Protein AF-A0A0N8JVN7-F1 (afdb_monomer)

Solvent-accessible surface area (backbone atoms only — not comparable to full-atom values): 5312 Å² total; per-residue (Å²): 132,86,90,65,97,55,65,72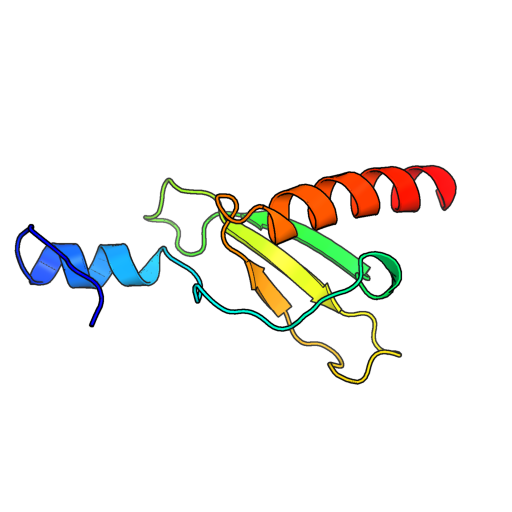,75,60,43,61,56,56,55,62,41,55,49,60,93,75,69,80,92,78,55,51,86,51,47,68,45,79,46,81,46,47,71,37,94,90,32,86,60,63,28,36,38,36,30,36,28,75,90,42,100,54,55,78,42,74,44,59,38,44,66,87,39,68,70,45,48,49,38,56,53,51,30,54,57,52,50,63,75,74,105

pLDDT: mean 77.56, std 14.56, range [40.44, 92.62]

Sequence (87 aa):
LPRCSVKPLLCFTAYKCRCTRKGPKIRYKDVQKLEIKPKHPFCQEKMIFVTMENVSRFKGQEYCLHPKLQSTKNLVKWFRIWKDKHR

Radius of gyration: 14.7 Å; Cα contacts (8 Å, |Δi|>4): 110; chains: 1; bounding box: 32×35×38 Å

Secondary structure (DSSP, 8-state):
-----S-HHHHHHHHHTPPPSS-----GGGEEEEEEEESSTT--SEEEEEEEPTTSTTTTPEEEE-TTSHHHHHHHHHHHHHHHHT-

Nearest PDB str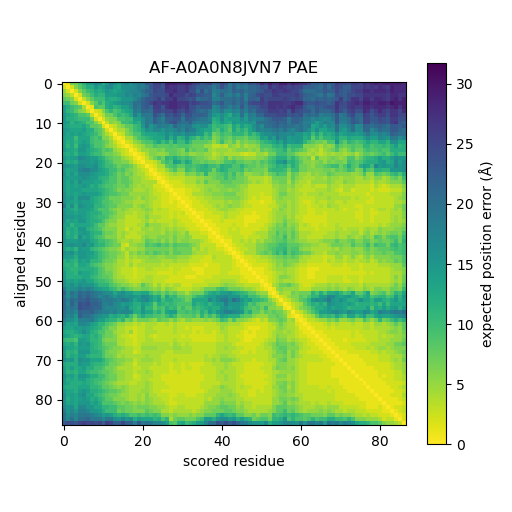uctures (foldseek):
  2hdl-assembly1_A  TM=8.378E-01  e=3.256E-08  Homo sapiens
  1qe6-assembly3_C  TM=7.900E-01  e=1.197E-03  Homo sapiens
  1icw-assembly1_B  TM=8.411E-01  e=2.595E-03  Homo sapiens
  5ur7-assembly1_B  TM=7.235E-01  e=1.220E-02  Homo sapiens
  7sta-assembly3_C  TM=7.206E-01  e=3.895E-02  Homo sapiens

Foldseek 3Di:
DDDDPDDPVVVVVVVQQDFDADDDQDALVQFPDWDFATSDPPDPQTWIWTAGDCPDPCHGDIHTDHPVDPSNVVSVVVNVVVVVVVD

Mean predicted aligned error: 8.51 Å

Organism: Scleropages formosus (NCBI:txid113540)

Structure (mmCIF, N/CA/C/O backbone):
data_AF-A0A0N8JVN7-F1
#
_entry.id   AF-A0A0N8JVN7-F1
#
loop_
_atom_site.group_PDB
_atom_site.id
_atom_site.type_symbol
_atom_site.label_atom_id
_atom_site.label_alt_id
_atom_site.label_comp_id
_atom_site.label_asym_id
_atom_site.label_entity_id
_atom_site.label_seq_id
_atom_site.pdbx_PDB_ins_code
_atom_site.Cartn_x
_atom_site.Cartn_y
_atom_site.Cartn_z
_atom_site.occupancy
_atom_site.B_iso_or_equiv
_atom_site.auth_seq_id
_atom_site.auth_comp_id
_atom_site.auth_asym_id
_atom_site.auth_atom_id
_atom_site.pdbx_PDB_model_num
ATOM 1 N N . LEU A 1 1 ? 6.131 -21.889 -10.653 1.00 40.44 1 LEU A N 1
ATOM 2 C CA . LEU A 1 1 ? 7.473 -21.287 -10.858 1.00 40.44 1 LEU A CA 1
ATOM 3 C C . LEU A 1 1 ? 7.314 -19.982 -11.639 1.00 40.44 1 LEU A C 1
ATOM 5 O O . LEU A 1 1 ? 6.547 -19.993 -12.600 1.00 40.44 1 LEU A O 1
ATOM 9 N N . PRO A 1 2 ? 7.907 -18.842 -11.230 1.00 45.78 2 PRO A N 1
ATOM 10 C CA . PRO A 1 2 ? 7.733 -17.601 -11.978 1.00 45.78 2 PRO A CA 1
ATOM 11 C C . PRO A 1 2 ? 8.435 -17.741 -13.335 1.00 45.78 2 PRO A C 1
ATOM 13 O O . PRO A 1 2 ? 9.617 -18.065 -13.388 1.00 45.78 2 PRO A O 1
ATOM 16 N N . ARG A 1 3 ? 7.697 -17.516 -14.429 1.00 41.62 3 ARG A N 1
ATOM 17 C CA . ARG A 1 3 ? 8.244 -17.473 -15.792 1.00 41.62 3 ARG A CA 1
ATOM 18 C C . ARG A 1 3 ? 9.260 -16.327 -15.877 1.00 41.62 3 ARG A C 1
ATOM 20 O O . ARG A 1 3 ? 8.869 -15.161 -15.869 1.00 41.62 3 ARG A O 1
ATOM 27 N N . CYS A 1 4 ? 10.547 -16.653 -15.901 1.00 46.59 4 CYS A N 1
ATOM 28 C CA . CYS A 1 4 ? 11.634 -15.725 -16.204 1.00 46.59 4 CYS A CA 1
ATOM 29 C C . CYS A 1 4 ? 12.221 -16.123 -17.559 1.00 46.59 4 CYS A C 1
ATOM 31 O O . CYS A 1 4 ? 12.951 -17.102 -17.640 1.00 46.59 4 CYS A O 1
ATOM 33 N N . SER A 1 5 ? 11.912 -15.369 -18.613 1.00 51.12 5 SER A N 1
ATOM 34 C CA . SER A 1 5 ? 12.449 -15.590 -19.967 1.00 51.12 5 SER A CA 1
ATOM 35 C C . SER A 1 5 ? 13.831 -14.952 -20.194 1.00 51.12 5 SER A C 1
ATOM 37 O O . SER A 1 5 ? 14.198 -14.694 -21.332 1.00 51.12 5 SER A O 1
ATOM 39 N N . VAL A 1 6 ? 14.605 -14.645 -19.142 1.00 52.00 6 VAL A N 1
ATOM 40 C CA . VAL A 1 6 ? 15.910 -13.963 -19.271 1.00 52.00 6 VAL A CA 1
ATOM 41 C C . VAL A 1 6 ? 16.923 -14.491 -18.252 1.00 52.00 6 VAL A C 1
ATOM 43 O O . VAL A 1 6 ? 16.541 -14.791 -17.121 1.00 52.00 6 VAL A O 1
ATOM 46 N N . LYS A 1 7 ? 18.190 -14.603 -18.697 1.00 50.16 7 LYS A N 1
ATOM 47 C CA . LYS A 1 7 ? 19.411 -15.109 -18.021 1.00 50.16 7 LYS A CA 1
ATOM 48 C C . LYS A 1 7 ? 19.274 -15.378 -16.499 1.00 50.16 7 LYS A C 1
ATOM 50 O O . LYS A 1 7 ? 18.989 -14.445 -15.742 1.00 50.16 7 LYS A O 1
ATOM 55 N N . PRO A 1 8 ? 19.580 -16.600 -16.013 1.00 52.91 8 PRO A N 1
ATOM 56 C CA . PRO A 1 8 ? 19.286 -17.041 -14.643 1.00 52.91 8 PRO A CA 1
ATOM 57 C C . PRO A 1 8 ? 19.837 -16.124 -13.535 1.00 52.91 8 PRO A C 1
ATOM 59 O O . PRO A 1 8 ? 19.105 -15.816 -12.599 1.00 52.91 8 PRO A O 1
ATOM 62 N N . LEU A 1 9 ? 21.055 -15.581 -13.660 1.00 49.72 9 LEU A N 1
ATOM 63 C CA . LEU A 1 9 ? 21.645 -14.673 -12.657 1.00 49.72 9 LEU A CA 1
ATOM 64 C C . LEU A 1 9 ? 20.914 -13.319 -12.504 1.00 49.72 9 LEU A C 1
ATOM 66 O O . LEU A 1 9 ? 20.811 -12.804 -11.393 1.00 49.72 9 LEU A O 1
ATOM 70 N N . LEU A 1 10 ? 20.347 -12.766 -13.582 1.00 49.38 10 LEU A N 1
ATOM 71 C CA . LEU A 1 10 ? 19.549 -11.526 -13.552 1.00 49.38 10 LEU A CA 1
ATOM 72 C C . LEU A 1 10 ? 18.121 -11.770 -13.046 1.00 49.38 10 LEU A C 1
ATOM 74 O O . LEU A 1 10 ? 17.541 -10.924 -12.365 1.00 49.38 10 LEU A O 1
ATOM 78 N N . CYS A 1 11 ? 17.549 -12.946 -13.322 1.00 50.06 11 CYS A N 1
ATOM 79 C CA . CYS A 1 11 ? 16.267 -13.331 -12.730 1.00 50.06 11 CYS A CA 1
ATOM 80 C C . CYS A 1 11 ? 16.382 -13.447 -11.199 1.00 50.06 11 CYS A C 1
ATOM 82 O O . CYS A 1 11 ? 15.429 -13.084 -10.496 1.00 50.06 11 CYS A O 1
ATOM 84 N N . PHE A 1 12 ? 17.548 -13.870 -10.678 1.00 52.75 12 PHE A N 1
ATOM 85 C CA . PHE A 1 12 ? 17.747 -14.018 -9.238 1.00 52.75 12 PHE A CA 1
ATOM 86 C C . PHE A 1 12 ? 17.702 -12.685 -8.467 1.00 52.75 12 PHE A C 1
ATOM 88 O O . PHE A 1 12 ? 17.174 -12.594 -7.361 1.00 52.75 12 PHE A O 1
ATOM 95 N N . THR A 1 13 ? 18.206 -11.606 -9.057 1.00 56.59 13 THR A N 1
ATOM 96 C CA . THR A 1 13 ? 18.143 -10.264 -8.457 1.00 56.59 13 THR A CA 1
ATOM 97 C C . THR A 1 13 ? 16.789 -9.596 -8.709 1.00 56.59 13 THR A C 1
ATOM 99 O O . THR A 1 13 ? 16.231 -8.967 -7.809 1.00 56.59 13 THR A O 1
ATOM 102 N N . ALA A 1 14 ? 16.176 -9.816 -9.876 1.00 59.69 14 ALA A N 1
ATOM 103 C CA . ALA A 1 14 ? 14.869 -9.256 -10.218 1.00 59.69 14 ALA A CA 1
ATOM 104 C C . ALA A 1 14 ? 13.705 -9.838 -9.391 1.00 59.69 14 ALA A C 1
ATOM 106 O O . ALA A 1 14 ? 12.729 -9.135 -9.108 1.00 59.69 14 ALA A O 1
ATOM 107 N N . TYR A 1 15 ? 13.764 -11.109 -8.960 1.00 64.50 15 TYR A N 1
ATOM 108 C CA . TYR A 1 15 ? 12.748 -11.626 -8.032 1.00 64.50 15 TYR A CA 1
ATOM 109 C C . TYR A 1 15 ? 12.858 -10.981 -6.649 1.00 64.50 15 TYR A C 1
ATOM 111 O O . TYR A 1 15 ? 11.832 -10.818 -5.988 1.00 64.50 15 TYR A O 1
ATOM 119 N N . LYS A 1 16 ? 14.064 -10.578 -6.217 1.00 69.62 16 LYS A N 1
ATOM 120 C CA . LYS A 1 16 ? 14.266 -9.932 -4.910 1.00 69.62 16 LYS A CA 1
ATOM 121 C C . LYS A 1 16 ? 13.545 -8.591 -4.839 1.00 69.62 16 LYS A C 1
ATOM 123 O O . LYS A 1 16 ? 13.065 -8.241 -3.766 1.00 69.62 16 LYS A O 1
ATOM 128 N N . CYS A 1 17 ? 13.364 -7.917 -5.977 1.00 74.81 17 CYS A N 1
ATOM 129 C CA . CYS A 1 17 ? 12.612 -6.668 -6.079 1.00 74.81 17 CYS A CA 1
ATOM 130 C C . CYS A 1 17 ? 11.100 -6.818 -5.906 1.00 74.81 17 CYS A C 1
ATOM 132 O O . CYS A 1 17 ? 10.439 -5.852 -5.540 1.00 74.81 17 CYS A O 1
ATOM 134 N N . ARG A 1 18 ? 10.532 -8.001 -6.163 1.00 77.75 18 ARG A N 1
ATOM 135 C CA . ARG A 1 18 ? 9.077 -8.195 -6.164 1.00 77.75 18 ARG A CA 1
ATOM 136 C C . ARG A 1 18 ? 8.582 -8.742 -4.832 1.00 77.75 18 ARG A C 1
ATOM 138 O O . ARG A 1 18 ? 9.281 -9.470 -4.122 1.00 77.75 18 ARG A O 1
ATOM 145 N N . CYS A 1 19 ? 7.345 -8.392 -4.511 1.00 81.00 19 CYS A N 1
ATOM 146 C CA . CYS A 1 19 ? 6.632 -8.927 -3.358 1.00 81.00 19 CYS A CA 1
ATOM 147 C C . CYS A 1 19 ? 5.707 -10.068 -3.773 1.00 81.00 19 CYS A C 1
ATOM 149 O O . CYS A 1 19 ? 5.405 -10.247 -4.959 1.00 81.00 19 CYS A O 1
ATOM 151 N N . THR A 1 20 ? 5.317 -10.888 -2.800 1.00 74.38 20 THR A N 1
ATOM 152 C CA . THR A 1 20 ? 4.468 -12.060 -3.014 1.00 74.38 20 THR A CA 1
ATOM 153 C C . THR A 1 20 ? 3.179 -11.654 -3.727 1.00 74.38 20 THR A C 1
ATOM 155 O O . THR A 1 20 ? 2.532 -10.669 -3.382 1.00 74.38 20 THR A O 1
ATOM 158 N N . ARG A 1 21 ? 2.802 -12.416 -4.763 1.00 68.19 21 ARG A N 1
ATOM 159 C CA . ARG A 1 21 ? 1.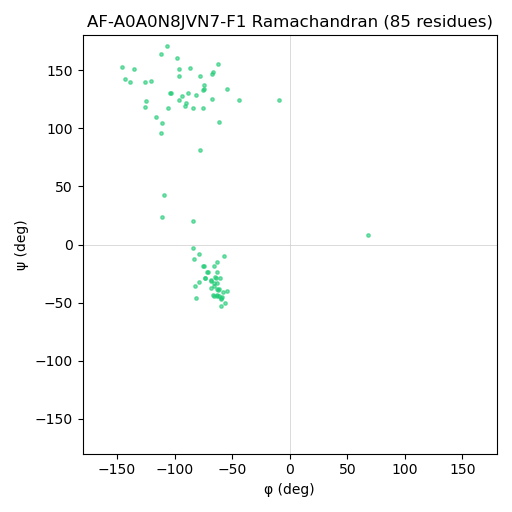608 -12.132 -5.583 1.00 68.19 21 ARG A CA 1
ATOM 160 C C . ARG A 1 21 ? 0.304 -12.254 -4.788 1.00 68.19 21 ARG A C 1
ATOM 162 O O . ARG A 1 21 ? -0.671 -11.597 -5.134 1.00 68.19 21 ARG A O 1
ATOM 169 N N . LYS A 1 22 ? 0.293 -13.091 -3.748 1.00 65.00 22 LYS A N 1
ATOM 170 C CA . LYS A 1 22 ? -0.837 -13.326 -2.848 1.00 65.00 22 LYS A CA 1
ATOM 171 C C . LYS A 1 22 ? -0.427 -12.871 -1.4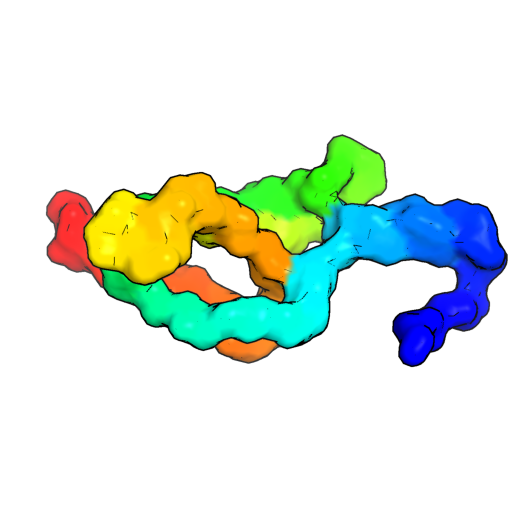48 1.00 65.00 22 LYS A C 1
ATOM 173 O O . LYS A 1 22 ? 0.459 -13.475 -0.852 1.00 65.00 22 LYS A O 1
ATOM 178 N N . GLY A 1 23 ? -1.023 -11.779 -0.979 1.00 70.25 23 GLY A N 1
ATOM 179 C CA . GLY A 1 23 ? -0.862 -11.266 0.383 1.00 70.25 23 GLY A CA 1
ATOM 180 C C . GLY A 1 23 ? -2.116 -11.517 1.228 1.00 70.25 23 GLY A C 1
ATOM 181 O O . GLY A 1 23 ? -3.145 -11.928 0.679 1.00 70.25 23 GLY A O 1
ATOM 182 N N . PRO A 1 24 ? -2.058 -11.275 2.547 1.00 77.56 24 PRO A N 1
ATOM 183 C CA . PRO A 1 24 ? -3.243 -11.321 3.395 1.00 77.56 24 PRO A CA 1
ATOM 184 C C . PRO A 1 24 ? -4.266 -10.258 2.978 1.00 77.56 24 PRO A C 1
ATOM 186 O O . PRO A 1 24 ? -3.930 -9.228 2.385 1.00 77.56 24 PRO A O 1
ATOM 189 N N . LYS A 1 25 ? -5.543 -10.502 3.291 1.00 80.06 25 LYS A N 1
ATOM 190 C CA . LYS A 1 25 ? -6.633 -9.557 3.014 1.00 80.06 25 LYS A CA 1
ATOM 191 C C . LYS A 1 25 ? -6.619 -8.432 4.053 1.00 80.06 25 LYS A C 1
ATOM 193 O O . LYS A 1 25 ? -7.366 -8.465 5.025 1.00 80.06 25 LYS A O 1
ATOM 198 N N . ILE A 1 26 ? -5.751 -7.453 3.832 1.00 83.69 26 ILE A N 1
ATOM 199 C CA . ILE A 1 26 ? -5.592 -6.275 4.689 1.00 83.69 26 ILE A CA 1
ATOM 200 C C . ILE A 1 26 ? -6.764 -5.309 4.465 1.00 83.69 26 ILE A C 1
ATOM 202 O O . ILE A 1 26 ? -7.120 -5.011 3.321 1.00 83.69 26 ILE A O 1
ATOM 206 N N . ARG A 1 27 ? -7.361 -4.803 5.548 1.00 86.12 27 ARG A N 1
ATOM 207 C CA . ARG A 1 27 ? -8.355 -3.720 5.496 1.00 86.12 27 ARG A CA 1
ATOM 208 C C . ARG A 1 27 ? -7.658 -2.391 5.761 1.00 86.12 27 ARG A C 1
ATOM 210 O O . ARG A 1 27 ? -6.758 -2.326 6.583 1.00 86.12 27 ARG A O 1
ATOM 217 N N . TYR A 1 28 ? -8.106 -1.322 5.108 1.00 86.94 28 TYR A N 1
ATOM 218 C CA . TYR A 1 28 ? -7.499 0.009 5.240 1.00 86.94 28 TYR A CA 1
ATOM 219 C C . TYR A 1 28 ? -7.589 0.597 6.659 1.00 86.94 28 TYR A C 1
ATOM 221 O O . TYR A 1 28 ? -6.768 1.435 6.997 1.00 86.94 28 TYR A O 1
ATOM 229 N N . LYS A 1 29 ? -8.559 0.160 7.475 1.00 85.38 29 LYS A N 1
ATOM 230 C CA . LYS A 1 29 ? -8.732 0.610 8.867 1.00 85.38 29 LYS A CA 1
ATOM 231 C C . LYS A 1 29 ? -7.685 0.036 9.823 1.00 85.38 29 LYS A C 1
ATOM 233 O O . LYS A 1 29 ? -7.366 0.671 10.809 1.00 85.38 29 LYS A O 1
ATOM 238 N N . ASP A 1 30 ? -7.169 -1.154 9.522 1.00 86.06 30 ASP A N 1
ATOM 239 C CA . ASP A 1 30 ? -6.143 -1.833 10.325 1.00 86.06 30 ASP A CA 1
ATOM 240 C C . ASP A 1 30 ? -4.721 -1.360 9.968 1.00 86.06 30 ASP A C 1
ATOM 242 O O . ASP A 1 30 ? -3.733 -1.827 10.536 1.00 86.06 30 ASP A O 1
ATOM 246 N N . VAL A 1 31 ? -4.595 -0.479 8.971 1.00 86.69 31 VAL A N 1
ATOM 247 C CA . VAL A 1 31 ? -3.313 0.059 8.520 1.00 86.69 31 VAL A CA 1
ATOM 248 C C . VAL A 1 31 ? -2.934 1.228 9.414 1.00 86.69 31 VAL A C 1
ATOM 250 O O . VAL A 1 31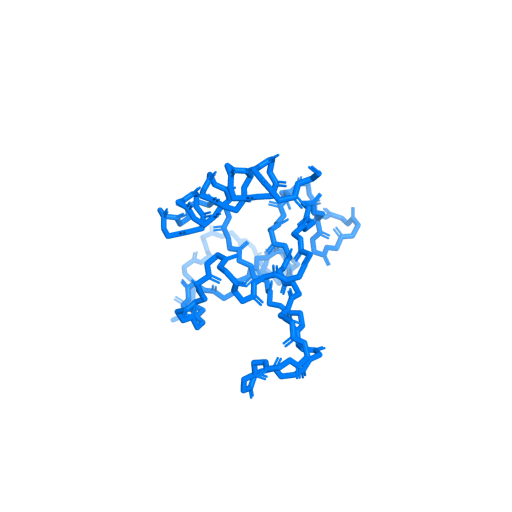 ? -3.587 2.264 9.389 1.00 86.69 31 VAL A O 1
ATOM 253 N N . GLN A 1 32 ? -1.816 1.104 10.121 1.00 87.31 32 GLN A N 1
ATOM 254 C CA . GLN A 1 32 ? -1.237 2.215 10.871 1.00 87.31 32 GLN A CA 1
ATOM 255 C C . GLN A 1 32 ? -0.418 3.131 9.952 1.00 87.31 32 GLN A C 1
ATOM 257 O O . GLN A 1 32 ? -0.527 4.358 9.988 1.00 87.31 32 GLN A O 1
ATOM 262 N N . LYS A 1 33 ? 0.419 2.531 9.097 1.00 89.06 33 LYS A N 1
ATOM 263 C CA . LYS A 1 33 ? 1.340 3.257 8.216 1.00 89.06 33 LYS A CA 1
ATOM 264 C C . LYS A 1 33 ? 1.381 2.615 6.836 1.00 89.06 33 LYS A C 1
ATOM 266 O O . LYS A 1 33 ? 1.403 1.394 6.706 1.00 89.06 33 LYS A O 1
ATOM 271 N N . LEU A 1 34 ? 1.417 3.455 5.805 1.00 90.31 34 LEU A N 1
ATOM 272 C CA . LEU A 1 34 ? 1.620 3.045 4.420 1.00 90.31 34 LEU A CA 1
ATOM 273 C C . LEU A 1 34 ? 2.806 3.815 3.846 1.00 90.31 34 LEU A C 1
ATOM 275 O O . LEU A 1 34 ? 2.800 5.045 3.836 1.00 90.31 34 LEU A O 1
ATOM 279 N N . GLU A 1 35 ? 3.798 3.086 3.346 1.00 90.94 35 GLU A N 1
ATOM 280 C CA . GLU A 1 35 ? 5.022 3.634 2.764 1.00 90.94 35 GLU A CA 1
ATOM 281 C C . GLU A 1 35 ? 5.240 3.096 1.353 1.00 90.94 35 GLU A C 1
ATOM 283 O O . GLU A 1 35 ? 5.011 1.922 1.067 1.00 90.94 35 GLU A O 1
ATOM 288 N N . ILE A 1 36 ? 5.698 3.962 0.452 1.00 91.38 36 ILE A N 1
ATOM 289 C CA . ILE A 1 36 ? 6.001 3.597 -0.932 1.00 91.38 36 ILE A CA 1
ATOM 290 C C . ILE A 1 36 ? 7.513 3.689 -1.101 1.00 91.38 36 ILE A C 1
ATOM 292 O O . ILE A 1 36 ? 8.052 4.769 -1.332 1.00 91.38 36 ILE A O 1
ATOM 296 N N . LYS A 1 37 ? 8.194 2.552 -0.968 1.00 89.81 37 LYS A N 1
ATOM 297 C CA . LYS A 1 37 ? 9.658 2.447 -1.038 1.00 89.81 37 LYS A CA 1
ATOM 298 C C . LYS A 1 37 ? 10.059 1.254 -1.909 1.00 89.81 37 LYS A C 1
ATOM 300 O O . LYS A 1 37 ? 9.291 0.295 -2.025 1.00 89.81 37 LYS A O 1
ATOM 305 N N . PRO A 1 38 ? 11.216 1.289 -2.585 1.00 88.38 38 PRO A N 1
ATOM 306 C CA . PRO A 1 38 ? 11.729 0.103 -3.256 1.00 88.38 38 PRO A CA 1
ATOM 307 C C . PRO A 1 38 ? 12.107 -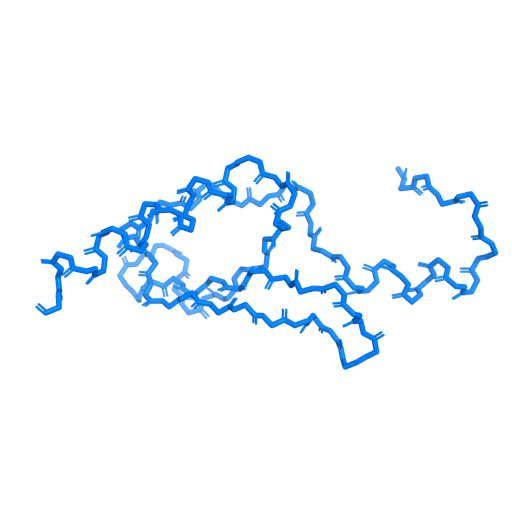0.962 -2.217 1.00 88.38 38 PRO A C 1
ATOM 309 O O . PRO A 1 38 ? 12.520 -0.646 -1.104 1.00 88.38 38 PRO A O 1
ATOM 312 N N . LYS A 1 39 ? 11.965 -2.243 -2.576 1.00 83.88 39 LYS A N 1
ATOM 313 C CA . LYS A 1 39 ? 12.305 -3.360 -1.674 1.00 83.88 39 LYS A CA 1
ATOM 314 C C . LYS A 1 39 ? 13.816 -3.541 -1.476 1.00 83.88 39 LYS A C 1
ATOM 316 O O . LYS A 1 39 ? 14.244 -4.128 -0.488 1.00 83.88 39 LYS A O 1
ATOM 321 N N . HIS A 1 40 ? 14.614 -3.079 -2.428 1.00 81.44 40 HIS A N 1
ATOM 322 C CA . HIS A 1 40 ? 16.070 -3.058 -2.355 1.00 81.44 40 HIS A CA 1
ATOM 323 C C . HIS A 1 40 ? 16.586 -1.817 -3.089 1.00 81.44 40 HIS A C 1
ATOM 325 O O . HIS A 1 40 ? 15.927 -1.375 -4.031 1.00 81.44 40 HIS A O 1
ATOM 331 N N . PRO A 1 41 ? 17.759 -1.280 -2.715 1.00 81.75 41 PRO A N 1
ATOM 332 C CA . PRO A 1 41 ? 18.311 -0.059 -3.308 1.00 81.75 41 PRO A CA 1
ATOM 333 C C . PRO A 1 41 ? 18.562 -0.173 -4.818 1.00 81.75 41 PRO A C 1
ATOM 335 O O . PRO A 1 41 ? 18.431 0.808 -5.537 1.00 81.75 41 PRO A O 1
ATOM 338 N N . PHE A 1 42 ? 18.848 -1.377 -5.321 1.00 80.38 42 PHE A N 1
ATOM 339 C CA . PHE A 1 42 ? 19.025 -1.629 -6.755 1.00 80.38 42 PHE A CA 1
ATOM 340 C C . PHE A 1 42 ? 17.703 -1.747 -7.536 1.00 80.38 42 PHE A C 1
ATOM 342 O O . PHE A 1 42 ? 17.712 -1.851 -8.761 1.00 80.38 42 PHE A O 1
ATOM 349 N N . CYS A 1 43 ? 16.557 -1.779 -6.853 1.00 80.56 43 CYS A N 1
ATOM 350 C CA . CYS A 1 43 ? 15.254 -1.919 -7.490 1.00 80.56 43 CYS A CA 1
ATOM 351 C C . CYS A 1 43 ? 14.672 -0.543 -7.808 1.00 80.56 43 CYS A C 1
ATOM 353 O O . CYS A 1 43 ? 14.358 0.228 -6.906 1.00 80.56 43 CYS A O 1
ATOM 355 N N . GLN A 1 44 ? 14.436 -0.270 -9.088 1.00 81.81 44 GLN A N 1
ATOM 356 C CA . GLN A 1 44 ? 13.741 0.950 -9.511 1.00 81.81 44 GLN A CA 1
ATOM 357 C C . GLN A 1 44 ? 12.231 0.891 -9.224 1.00 81.81 44 GLN A C 1
ATOM 359 O O . GLN A 1 44 ? 11.587 1.916 -8.998 1.00 81.81 44 GLN A O 1
ATOM 364 N N . GLU A 1 45 ? 11.647 -0.313 -9.223 1.00 84.75 45 GLU A N 1
ATOM 365 C CA . GLU A 1 45 ? 10.210 -0.488 -9.014 1.00 84.75 45 GLU A CA 1
ATOM 366 C C . GLU A 1 45 ? 9.860 -0.297 -7.529 1.00 84.75 45 GLU A C 1
ATOM 368 O O . GLU A 1 45 ? 10.312 -1.038 -6.651 1.00 84.75 45 GLU A O 1
ATOM 373 N N . LYS A 1 46 ? 9.039 0.719 -7.246 1.00 86.94 46 LYS A N 1
ATOM 374 C CA . LYS A 1 46 ? 8.564 1.009 -5.891 1.00 86.94 46 LYS A CA 1
ATOM 375 C C . LYS A 1 46 ? 7.512 -0.016 -5.480 1.00 86.94 46 LYS A C 1
ATOM 377 O O . LYS A 1 46 ? 6.616 -0.347 -6.255 1.00 86.94 46 LYS A O 1
ATOM 382 N N . MET A 1 47 ? 7.602 -0.486 -4.246 1.00 89.69 47 MET A N 1
ATOM 383 C CA . MET A 1 47 ? 6.635 -1.397 -3.645 1.00 89.69 47 MET A CA 1
ATOM 384 C C . MET A 1 47 ? 5.872 -0.672 -2.540 1.00 89.69 47 MET A C 1
ATOM 386 O O . MET A 1 47 ? 6.267 0.408 -2.095 1.00 89.69 47 MET A O 1
ATOM 390 N N . ILE A 1 48 ? 4.744 -1.243 -2.132 1.00 90.75 48 ILE A N 1
ATOM 391 C CA . ILE A 1 48 ? 3.902 -0.659 -1.092 1.00 90.75 48 ILE A CA 1
ATOM 392 C C . ILE A 1 48 ? 4.095 -1.484 0.167 1.00 90.75 48 ILE A C 1
ATOM 394 O O . ILE A 1 48 ? 3.790 -2.672 0.180 1.00 90.75 48 ILE A O 1
ATOM 398 N N . PHE A 1 49 ? 4.603 -0.844 1.207 1.00 91.19 49 PHE A N 1
ATOM 399 C CA . PHE A 1 49 ? 4.806 -1.432 2.516 1.00 91.19 49 PHE A CA 1
ATOM 400 C C . PHE A 1 49 ? 3.720 -0.937 3.456 1.00 91.19 49 PHE A C 1
ATOM 402 O O . PHE A 1 49 ? 3.419 0.257 3.507 1.00 91.19 49 PHE A O 1
ATOM 409 N N . VAL A 1 50 ? 3.087 -1.877 4.144 1.00 90.31 50 VAL A N 1
ATOM 410 C CA . VAL A 1 50 ? 1.924 -1.626 4.985 1.00 90.31 50 VAL A CA 1
ATOM 411 C C . VAL A 1 50 ? 2.213 -2.158 6.376 1.00 90.31 50 VAL A C 1
ATOM 413 O O . VAL A 1 50 ? 2.415 -3.359 6.544 1.00 90.31 50 VAL A O 1
ATOM 416 N N . THR A 1 51 ? 2.205 -1.273 7.364 1.00 89.06 51 THR A N 1
ATOM 417 C CA . THR A 1 51 ? 2.364 -1.622 8.777 1.00 89.06 51 THR A CA 1
ATOM 418 C C . THR A 1 51 ? 0.990 -1.731 9.417 1.00 89.06 51 THR A C 1
ATOM 420 O O . THR A 1 51 ? 0.185 -0.798 9.334 1.00 89.06 51 THR A O 1
ATOM 423 N N . MET A 1 52 ? 0.712 -2.880 10.027 1.00 86.62 52 MET A N 1
ATOM 424 C CA . MET A 1 52 ? -0.536 -3.129 10.752 1.00 86.62 52 MET A CA 1
ATOM 425 C C . MET A 1 52 ? -0.527 -2.474 12.129 1.00 86.62 52 MET A C 1
ATOM 427 O O . MET A 1 52 ? 0.509 -2.413 12.789 1.00 86.62 52 MET A O 1
ATOM 431 N N . GLU A 1 53 ? -1.692 -2.005 12.566 1.00 79.69 53 GLU A N 1
ATOM 432 C CA . GLU A 1 53 ? -1.874 -1.462 13.908 1.00 79.69 53 GLU A CA 1
ATOM 433 C C . GLU A 1 53 ? -1.744 -2.560 14.977 1.00 79.69 53 GLU A C 1
ATOM 435 O O . GLU A 1 53 ? -2.119 -3.716 14.763 1.00 79.69 53 GLU A O 1
ATOM 440 N N . ASN A 1 54 ? -1.212 -2.197 16.148 1.00 71.31 54 ASN A N 1
ATOM 441 C CA . ASN A 1 54 ? -0.902 -3.132 17.239 1.00 71.31 54 ASN A CA 1
ATOM 442 C C . ASN A 1 54 ? -2.126 -3.853 17.835 1.00 71.31 54 ASN A C 1
ATOM 444 O O . ASN A 1 54 ? -1.949 -4.847 18.535 1.00 71.31 54 ASN A O 1
ATOM 448 N N . VAL A 1 55 ? -3.342 -3.379 17.553 1.00 69.00 55 VAL A N 1
ATOM 449 C CA . VAL A 1 55 ? -4.610 -4.016 17.955 1.00 69.00 55 VAL A CA 1
ATOM 450 C C . VAL A 1 55 ? -5.059 -5.124 17.001 1.00 69.00 55 VAL A C 1
ATOM 452 O O . VAL A 1 55 ? -5.968 -5.890 17.319 1.00 69.00 55 VAL A O 1
ATOM 455 N N . SER A 1 56 ? -4.439 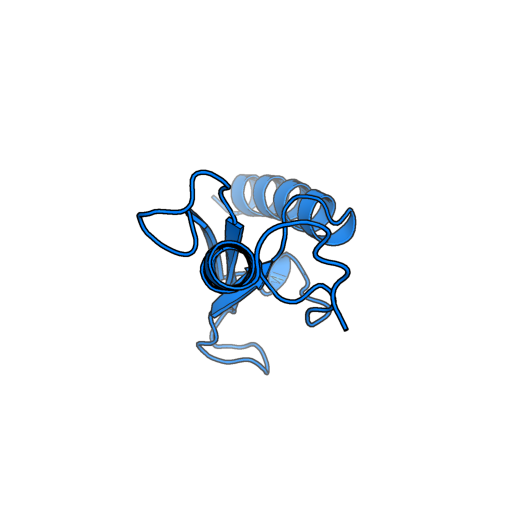-5.230 15.824 1.00 66.81 56 SER A N 1
ATOM 456 C CA . SER A 1 56 ? -4.806 -6.228 14.827 1.00 66.81 56 SER A CA 1
ATOM 457 C C . SER A 1 56 ? -4.068 -7.547 15.083 1.00 66.81 56 SER A C 1
ATOM 459 O O . SER A 1 56 ? -2.948 -7.571 15.595 1.00 66.81 56 SER A O 1
ATOM 461 N N . ARG A 1 57 ? -4.665 -8.678 14.675 1.00 66.38 57 ARG A N 1
ATOM 462 C CA . ARG A 1 57 ? -4.104 -10.041 14.862 1.00 66.38 57 ARG A CA 1
ATOM 463 C C . ARG A 1 57 ? -2.708 -10.241 14.243 1.00 66.38 57 ARG A C 1
ATOM 465 O O . ARG A 1 57 ? -2.069 -11.255 14.492 1.00 66.38 57 ARG A O 1
ATOM 472 N N . PHE A 1 58 ? -2.244 -9.282 13.445 1.00 65.50 58 PHE A N 1
ATOM 473 C CA . PHE A 1 58 ? -0.962 -9.258 12.740 1.00 65.50 58 PHE A CA 1
ATOM 474 C C . PHE A 1 58 ? 0.002 -8.220 13.339 1.00 65.50 58 PHE A C 1
ATOM 476 O O . PHE A 1 58 ? 0.648 -7.459 12.614 1.00 65.50 58 PHE A O 1
ATOM 483 N N . LYS A 1 59 ? 0.046 -8.159 14.674 1.00 65.69 59 LYS A N 1
ATOM 484 C CA . LYS A 1 59 ? 0.806 -7.188 15.470 1.00 65.69 59 LYS A CA 1
ATOM 485 C C . LYS A 1 59 ? 2.231 -6.979 14.939 1.00 65.69 59 LYS A C 1
ATOM 487 O O . LYS A 1 59 ? 2.999 -7.932 14.823 1.00 65.69 59 LYS A O 1
ATOM 492 N N . GLY A 1 60 ? 2.580 -5.723 14.644 1.00 66.50 60 GLY A N 1
ATOM 493 C CA . GLY A 1 60 ? 3.947 -5.297 14.316 1.00 66.50 60 GLY A CA 1
ATOM 494 C C . GLY A 1 60 ? 4.512 -5.819 12.990 1.00 66.50 60 GLY A C 1
ATOM 495 O O . GLY A 1 60 ? 5.699 -5.637 12.730 1.00 66.50 60 GLY A O 1
ATOM 496 N N . GLN A 1 61 ? 3.700 -6.465 12.147 1.00 80.44 61 GLN A N 1
ATOM 497 C CA . GLN A 1 61 ? 4.164 -6.991 10.866 1.00 80.44 61 GLN A CA 1
ATOM 498 C C . GLN A 1 61 ? 4.058 -5.943 9.755 1.00 80.44 61 GLN A C 1
ATOM 500 O O . GLN A 1 61 ? 3.009 -5.328 9.541 1.00 80.44 61 GLN A O 1
ATOM 505 N N . GLU A 1 62 ? 5.160 -5.773 9.022 1.00 86.00 62 GLU A N 1
ATOM 506 C CA . GLU A 1 62 ? 5.199 -5.023 7.769 1.00 86.00 62 GLU A CA 1
ATOM 507 C C . GLU A 1 62 ? 4.912 -5.979 6.605 1.00 86.00 62 GLU A C 1
ATOM 509 O O . GLU A 1 62 ? 5.616 -6.965 6.380 1.00 86.00 62 GLU A O 1
ATOM 514 N N . TYR A 1 63 ? 3.870 -5.675 5.839 1.00 86.88 63 TYR A N 1
ATOM 515 C CA . TYR A 1 63 ? 3.503 -6.423 4.649 1.00 86.88 63 TYR A CA 1
ATOM 516 C C . TYR A 1 63 ? 3.924 -5.680 3.397 1.00 86.88 63 TYR A C 1
ATOM 518 O O . TYR A 1 63 ? 3.580 -4.515 3.206 1.00 86.88 63 TYR A O 1
ATOM 526 N N . CYS A 1 64 ? 4.596 -6.389 2.494 1.00 87.69 64 CYS A N 1
ATOM 527 C CA . CYS A 1 64 ? 4.884 -5.858 1.174 1.00 87.69 64 CYS A CA 1
ATOM 528 C C . CYS A 1 64 ? 3.822 -6.269 0.148 1.00 87.69 64 CYS A C 1
ATOM 530 O O . CYS A 1 64 ? 3.550 -7.453 -0.057 1.00 87.69 64 CYS A O 1
ATOM 532 N N . LEU A 1 65 ? 3.278 -5.282 -0.557 1.00 88.56 65 LEU A N 1
ATOM 533 C CA . LEU A 1 65 ? 2.251 -5.419 -1.576 1.00 88.56 65 LEU A CA 1
ATOM 534 C C . LEU A 1 65 ? 2.746 -4.894 -2.925 1.00 88.56 65 LEU A C 1
ATOM 536 O O . LEU A 1 65 ? 3.394 -3.850 -3.031 1.00 88.56 65 LEU A O 1
ATOM 540 N N . HIS A 1 66 ? 2.382 -5.602 -3.994 1.00 87.94 66 HIS A N 1
ATOM 541 C CA . HIS A 1 66 ? 2.721 -5.185 -5.350 1.00 87.94 66 HIS A CA 1
ATOM 542 C C . HIS A 1 66 ? 1.728 -4.111 -5.846 1.00 87.94 66 HIS A C 1
ATOM 544 O O . HIS A 1 66 ? 0.517 -4.362 -5.830 1.00 87.94 66 HIS A O 1
ATOM 550 N N . PRO A 1 67 ? 2.192 -2.956 -6.367 1.00 87.94 67 PRO A N 1
ATOM 551 C CA . PRO A 1 67 ? 1.315 -1.871 -6.839 1.00 87.94 67 PRO A CA 1
ATOM 552 C C . PRO A 1 67 ? 0.457 -2.215 -8.065 1.00 87.94 67 PRO A C 1
ATOM 554 O O . PRO A 1 67 ? -0.538 -1.545 -8.336 1.00 87.94 67 PRO A O 1
ATOM 557 N N . LYS A 1 68 ? 0.813 -3.264 -8.818 1.00 86.38 68 LYS A N 1
ATOM 558 C CA . LYS A 1 68 ? 0.051 -3.709 -9.994 1.00 86.38 68 LYS A CA 1
ATOM 559 C C . LYS A 1 68 ? -1.239 -4.444 -9.614 1.00 86.38 68 LYS A C 1
ATOM 561 O O . LYS A 1 68 ? -2.128 -4.556 -10.449 1.00 86.38 68 LYS A O 1
ATOM 566 N N . LEU A 1 69 ? -1.361 -4.929 -8.374 1.00 86.88 69 LEU A N 1
ATOM 567 C CA . LEU A 1 69 ? -2.562 -5.619 -7.903 1.00 86.88 69 LEU A CA 1
ATOM 568 C C . LEU A 1 69 ? -3.691 -4.618 -7.640 1.00 86.88 69 LEU A C 1
ATOM 570 O O . LEU A 1 69 ? -3.497 -3.614 -6.951 1.00 86.88 69 LEU A O 1
ATOM 574 N N . GLN A 1 70 ? -4.893 -4.929 -8.130 1.00 88.31 70 GLN A N 1
ATOM 575 C CA . GLN A 1 70 ? -6.062 -4.063 -7.964 1.00 88.31 70 GLN A CA 1
ATOM 576 C C . GLN A 1 70 ? -6.428 -3.862 -6.487 1.00 88.31 70 GLN A C 1
ATOM 578 O O . GLN A 1 70 ? -6.737 -2.749 -6.069 1.00 88.31 70 GLN A O 1
ATOM 583 N N . SER A 1 71 ? -6.311 -4.912 -5.669 1.00 86.38 71 SER A N 1
ATOM 584 C CA . SER A 1 71 ? -6.531 -4.843 -4.220 1.00 86.38 71 SER A CA 1
ATOM 585 C C . SER A 1 71 ? -5.603 -3.832 -3.542 1.00 86.38 71 SER A C 1
ATOM 587 O O . SER A 1 71 ? -6.058 -3.061 -2.703 1.00 86.38 71 SER A O 1
ATOM 589 N N . THR A 1 72 ? -4.330 -3.781 -3.947 1.00 88.56 72 THR A N 1
ATOM 590 C CA . THR A 1 72 ? -3.352 -2.823 -3.418 1.00 88.56 72 THR A CA 1
ATOM 591 C C . THR A 1 72 ? -3.707 -1.391 -3.813 1.00 88.56 72 THR A C 1
ATOM 593 O O . THR A 1 72 ? -3.669 -0.500 -2.970 1.00 88.56 72 THR A O 1
ATOM 596 N N . LYS A 1 73 ? -4.105 -1.158 -5.072 1.00 90.75 73 LYS A N 1
ATOM 597 C CA . LYS A 1 73 ? -4.549 0.171 -5.532 1.00 90.75 73 LYS A CA 1
ATOM 598 C C . LYS A 1 73 ? -5.749 0.668 -4.728 1.00 90.75 73 LYS A C 1
ATOM 600 O O . LYS A 1 73 ? -5.757 1.809 -4.270 1.00 90.75 73 LYS A O 1
ATOM 605 N N . ASN A 1 74 ? -6.728 -0.210 -4.512 1.00 92.06 74 ASN A N 1
ATOM 606 C CA . ASN A 1 74 ? -7.905 0.097 -3.706 1.00 92.06 74 ASN A CA 1
ATOM 607 C C . ASN A 1 74 ? -7.517 0.390 -2.252 1.00 92.06 74 ASN A C 1
ATOM 609 O O . ASN A 1 74 ? -7.987 1.380 -1.701 1.00 92.06 74 ASN A O 1
ATOM 613 N N . LEU A 1 75 ? -6.629 -0.412 -1.652 1.00 90.06 75 LEU A N 1
ATOM 614 C CA . LEU A 1 75 ? -6.132 -0.182 -0.294 1.00 90.06 75 LEU A CA 1
ATOM 615 C C . LEU A 1 75 ? -5.501 1.209 -0.163 1.00 90.06 75 LEU A C 1
ATOM 617 O O . LEU A 1 75 ? -5.890 1.959 0.723 1.00 90.06 75 LEU A O 1
ATOM 621 N N . VAL A 1 76 ? -4.583 1.577 -1.063 1.00 91.12 76 VAL A N 1
ATOM 622 C CA . VAL A 1 76 ? -3.928 2.897 -1.048 1.00 91.12 76 VAL A CA 1
ATOM 623 C C . VAL A 1 76 ? -4.953 4.022 -1.175 1.00 91.12 76 VAL A C 1
ATOM 625 O O . VAL A 1 76 ? -4.885 4.996 -0.427 1.00 91.12 76 VAL A O 1
ATOM 628 N N . LYS A 1 77 ? -5.907 3.894 -2.107 1.00 92.62 77 LYS A N 1
ATOM 629 C CA . LYS A 1 77 ? -6.959 4.895 -2.326 1.00 92.62 77 LYS A CA 1
ATOM 630 C C . LYS A 1 77 ? -7.801 5.095 -1.065 1.00 92.62 77 LYS A C 1
ATOM 632 O O . LYS A 1 77 ? -7.931 6.220 -0.594 1.00 92.62 77 LYS A O 1
ATOM 637 N N . TRP A 1 78 ? -8.338 4.012 -0.504 1.00 91.25 78 TRP A N 1
ATOM 638 C CA . TRP A 1 78 ? -9.198 4.073 0.679 1.00 91.25 78 TRP A CA 1
ATOM 639 C C . TRP A 1 78 ? -8.443 4.493 1.936 1.00 91.25 78 TRP A C 1
ATOM 641 O O . TRP A 1 78 ? -8.981 5.264 2.722 1.00 91.25 78 TRP A O 1
ATOM 651 N N . PHE A 1 79 ? -7.193 4.053 2.102 1.00 90.81 79 PHE A N 1
ATOM 652 C CA . PHE A 1 79 ? -6.347 4.470 3.217 1.00 90.81 79 PHE A CA 1
ATOM 653 C C . PHE A 1 79 ? -6.091 5.978 3.199 1.00 90.81 79 PHE A C 1
ATOM 655 O O . PHE A 1 79 ? -6.234 6.625 4.230 1.00 90.81 79 PHE A O 1
ATOM 662 N N . ARG A 1 80 ? -5.781 6.561 2.031 1.00 90.81 80 ARG A N 1
ATOM 663 C CA . ARG A 1 80 ? -5.609 8.017 1.892 1.00 90.81 80 ARG A CA 1
ATOM 664 C C . ARG A 1 80 ? -6.872 8.784 2.280 1.00 90.81 80 ARG A C 1
ATOM 666 O O . ARG A 1 80 ? -6.775 9.721 3.058 1.00 90.81 80 ARG A O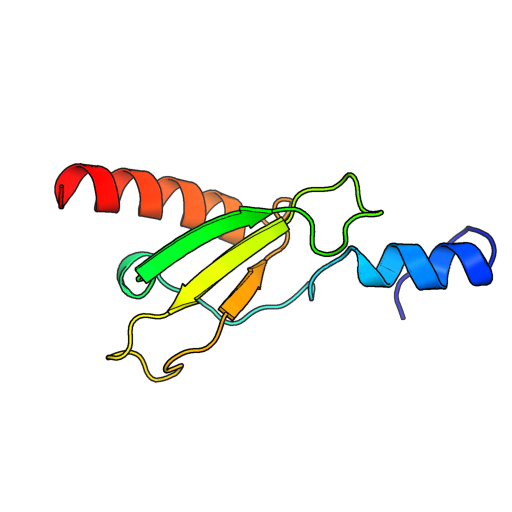 1
ATOM 673 N N . ILE A 1 81 ? -8.037 8.355 1.788 1.00 92.56 81 ILE A N 1
ATOM 674 C CA . ILE A 1 81 ? -9.329 8.984 2.114 1.00 92.56 81 ILE A CA 1
ATOM 675 C C . ILE A 1 81 ? -9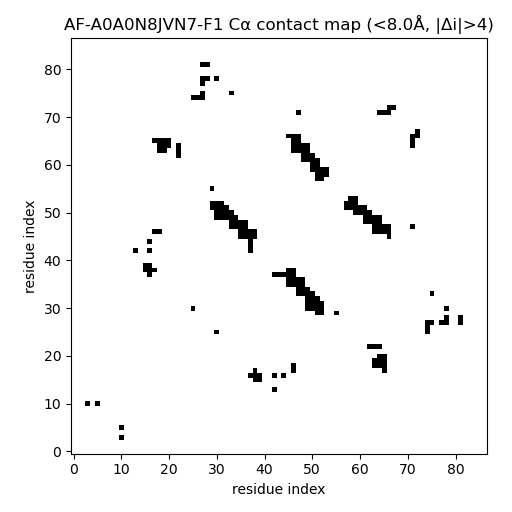.639 8.861 3.611 1.00 92.56 81 ILE A C 1
ATOM 677 O O . ILE A 1 81 ? -10.102 9.811 4.231 1.00 92.56 81 ILE A O 1
ATOM 681 N N . TRP A 1 82 ? -9.413 7.687 4.201 1.00 89.25 82 TRP A N 1
ATOM 682 C CA . TRP A 1 82 ? -9.678 7.459 5.620 1.00 89.25 82 TRP A CA 1
ATOM 683 C C . TRP A 1 82 ? -8.750 8.291 6.512 1.00 89.25 82 TRP A C 1
ATOM 685 O O . TRP A 1 82 ? -9.234 8.933 7.441 1.00 89.25 82 TRP A O 1
ATOM 695 N N . LYS A 1 83 ? -7.451 8.330 6.183 1.00 87.19 83 LYS A N 1
ATOM 696 C CA . LYS A 1 83 ? -6.437 9.099 6.911 1.00 87.19 83 LYS A CA 1
ATOM 697 C C . LYS A 1 83 ? -6.699 10.602 6.852 1.00 87.19 83 LYS A C 1
ATOM 699 O O . LYS A 1 83 ? -6.501 11.273 7.850 1.00 87.19 83 LYS A O 1
ATOM 704 N N . ASP A 1 84 ? -7.152 11.110 5.709 1.00 88.12 84 ASP A N 1
ATOM 705 C CA . ASP A 1 84 ? -7.534 12.517 5.548 1.00 88.12 84 ASP A CA 1
ATOM 706 C C . ASP A 1 84 ? -8.711 12.904 6.461 1.00 88.12 84 ASP A C 1
ATOM 708 O O . ASP A 1 84 ? -8.684 13.946 7.101 1.00 88.12 84 ASP A O 1
ATOM 712 N N . LYS A 1 85 ? -9.695 12.007 6.615 1.00 84.81 85 LYS A N 1
ATOM 713 C CA . LYS A 1 85 ? -10.849 12.205 7.512 1.00 84.81 85 LYS A CA 1
ATOM 714 C C . LYS A 1 85 ? -10.544 12.048 9.006 1.00 84.81 85 LYS A C 1
ATOM 716 O O . LYS A 1 85 ? -11.375 12.434 9.816 1.00 84.81 85 LYS A O 1
ATOM 721 N N . HIS A 1 86 ? -9.430 11.409 9.361 1.00 79.94 86 HIS A N 1
ATOM 722 C CA . HIS A 1 86 ? -9.006 11.167 10.749 1.00 79.94 86 HIS A CA 1
ATOM 723 C C . HIS A 1 86 ? -7.751 11.991 11.101 1.00 79.94 86 HIS A C 1
ATOM 725 O O . HIS A 1 86 ? -6.981 11.581 11.969 1.00 79.94 86 HIS A O 1
ATOM 731 N N . ARG A 1 87 ? -7.512 13.100 10.387 1.00 60.38 87 ARG A N 1
ATOM 732 C CA . ARG A 1 87 ? -6.407 14.034 10.631 1.00 60.38 87 ARG A CA 1
ATOM 733 C C . ARG A 1 87 ? -6.854 15.217 11.475 1.00 60.38 87 ARG A C 1
ATOM 735 O O . ARG A 1 87 ? -7.992 15.680 11.256 1.00 60.38 87 ARG A O 1
#

InterPro domains:
  IPR001811 Chemokine interleukin-8-like domain [PF00048] (16-79)
  IPR036048 Chemokine interleukin-8-like superfamily [SSF54117] (12-84)